Protein AF-A0A2I1FM43-F1 (afdb_monomer_lite)

Sequence (85 aa):
MNKRFEEFNDEKYLLCFYLHPLFRDIPLKSGIYAKLAKTALSIGQNLGFDLEQSRALCLQLSQYRKKESPFDLEFGHGFQEPINW

pLDDT: mean 80.27, std 14.86, range [48.53, 97.12]

Radius of gyration: 14.65 Å; chains: 1; bounding box: 25×31×40 Å

Foldseek 3Di:
DDPCVVVDPDLVVVLVQCLDLVCLPPDDDPPNLVSNLVVVLVVCVVVVDDPVSNVVSVVVSVCCSVCHPPNVDDDDPVVPPPPPD

Organism: NCBI:txid588596

Secondary structure (DSSP, 8-state):
---GGGT---HHHHHHHHHSGGGTTSPPPTTHHHHHHHHHHHHHHHTT--HHHHHHHHHHHHHHHHT-TTS-----GGG-S----

Structure (mmCIF, N/CA/C/O backbone):
data_AF-A0A2I1FM43-F1
#
_entry.id   AF-A0A2I1FM43-F1
#
loop_
_atom_site.group_PDB
_atom_site.id
_atom_site.type_symbol
_atom_site.label_atom_id
_atom_site.label_alt_id
_atom_site.label_comp_id
_atom_site.label_asym_id
_atom_site.label_entity_id
_atom_site.label_seq_id
_atom_site.pdbx_PDB_ins_code
_atom_site.Cartn_x
_atom_site.Cartn_y
_atom_site.Cartn_z
_atom_site.occupancy
_atom_site.B_iso_or_equiv
_atom_site.auth_seq_id
_atom_site.auth_comp_id
_atom_site.auth_asym_id
_atom_site.auth_atom_id
_atom_site.pdbx_PDB_model_num
ATOM 1 N N . MET A 1 1 ? 4.123 2.966 -24.414 1.00 48.53 1 MET A N 1
ATOM 2 C CA . MET A 1 1 ? 3.773 3.090 -22.981 1.00 48.53 1 MET A CA 1
ATOM 3 C C . MET A 1 1 ? 2.629 4.089 -22.863 1.00 48.53 1 MET A C 1
ATOM 5 O O . MET A 1 1 ? 2.793 5.224 -23.295 1.00 48.53 1 MET A O 1
ATOM 9 N N . ASN A 1 2 ? 1.448 3.649 -22.428 1.00 49.62 2 ASN A N 1
ATOM 10 C CA . ASN A 1 2 ? 0.232 4.468 -22.437 1.00 49.62 2 ASN A CA 1
ATOM 11 C C . ASN A 1 2 ? 0.276 5.484 -21.275 1.00 49.62 2 ASN A C 1
ATOM 13 O O . ASN A 1 2 ? 0.337 5.080 -20.118 1.00 49.62 2 ASN A O 1
ATOM 17 N N . LYS A 1 3 ? 0.301 6.790 -21.577 1.00 58.81 3 LYS A N 1
ATOM 18 C CA . LYS A 1 3 ? 0.453 7.883 -20.589 1.00 58.81 3 LYS A CA 1
ATOM 19 C C . LYS A 1 3 ? -0.871 8.376 -19.992 1.00 58.81 3 LYS A C 1
ATOM 21 O O . LYS A 1 3 ? -0.872 9.294 -19.182 1.00 58.81 3 LYS A O 1
ATOM 26 N N . ARG A 1 4 ? -1.994 7.745 -20.350 1.00 60.88 4 ARG A N 1
ATOM 27 C CA . ARG A 1 4 ? -3.342 8.135 -19.903 1.00 60.88 4 ARG A CA 1
ATOM 28 C C . ARG A 1 4 ? -3.541 8.121 -18.384 1.00 60.88 4 ARG A C 1
ATOM 30 O O . ARG A 1 4 ? -4.506 8.696 -17.909 1.00 60.88 4 ARG A O 1
ATOM 37 N N . PHE A 1 5 ? -2.634 7.522 -17.609 1.00 55.59 5 PHE A N 1
ATOM 38 C CA . PHE A 1 5 ? -2.671 7.608 -16.145 1.00 55.59 5 PHE A CA 1
ATOM 39 C C . PHE A 1 5 ? -2.597 9.059 -15.629 1.00 55.59 5 PHE A C 1
ATOM 41 O O . PHE A 1 5 ? -3.113 9.336 -14.552 1.00 55.59 5 PHE A O 1
ATOM 48 N N . GLU A 1 6 ? -1.996 9.991 -16.384 1.00 59.53 6 GLU A N 1
ATOM 49 C CA . GLU A 1 6 ? -1.949 11.413 -16.010 1.00 59.53 6 GLU A CA 1
ATOM 50 C C . GLU A 1 6 ? -3.311 12.120 -16.143 1.00 59.53 6 GLU A C 1
ATOM 52 O O . GLU A 1 6 ? -3.502 13.176 -15.545 1.00 59.53 6 GLU A O 1
ATOM 57 N N . GLU A 1 7 ? -4.262 11.541 -16.886 1.00 61.09 7 GLU A N 1
ATOM 58 C CA . GLU A 1 7 ? -5.600 12.109 -17.123 1.00 61.09 7 GLU A CA 1
ATOM 59 C C . GLU A 1 7 ? -6.589 11.768 -15.997 1.00 61.09 7 GLU A C 1
ATOM 61 O O . GLU A 1 7 ? -7.573 12.478 -15.788 1.00 61.09 7 GLU A O 1
ATOM 66 N N . PHE A 1 8 ? -6.326 10.704 -15.235 1.00 56.81 8 PHE A N 1
ATOM 67 C CA . PHE A 1 8 ? -7.196 10.252 -14.154 1.00 56.81 8 PHE A CA 1
ATOM 68 C C . PHE A 1 8 ? -6.698 10.806 -12.817 1.00 56.81 8 PHE A C 1
ATOM 70 O O . PHE A 1 8 ? -5.979 10.143 -12.075 1.00 56.81 8 PHE A O 1
ATOM 77 N N . ASN A 1 9 ? -7.106 12.030 -12.476 1.00 61.41 9 ASN A N 1
ATOM 78 C CA . ASN A 1 9 ? -6.895 12.605 -11.140 1.00 61.41 9 ASN A CA 1
ATOM 79 C C . ASN A 1 9 ? -7.888 12.035 -10.101 1.00 61.41 9 ASN A C 1
ATOM 81 O O . ASN A 1 9 ? -8.406 12.762 -9.257 1.00 61.41 9 ASN A O 1
ATOM 85 N N . ASP A 1 10 ? -8.194 10.741 -10.198 1.00 76.69 10 ASP A N 1
ATOM 86 C CA . ASP A 1 10 ? -9.005 10.015 -9.227 1.00 76.69 10 ASP A CA 1
ATOM 87 C C . ASP A 1 10 ? -8.080 9.121 -8.397 1.00 76.69 10 ASP A C 1
ATOM 89 O O . ASP A 1 10 ? -7.382 8.240 -8.907 1.00 76.69 10 ASP A O 1
ATOM 93 N N . GLU A 1 11 ? -8.062 9.370 -7.091 1.00 78.56 11 GLU A N 1
ATOM 94 C CA . GLU A 1 11 ? -7.146 8.719 -6.159 1.00 78.56 11 GLU A CA 1
ATOM 95 C C . GLU A 1 11 ? -7.353 7.201 -6.075 1.00 78.56 11 GLU A C 1
ATOM 97 O O . GLU A 1 11 ? -6.394 6.468 -5.832 1.00 78.56 11 GLU A O 1
ATOM 102 N N . LYS A 1 12 ? -8.576 6.708 -6.314 1.00 80.81 12 LYS A N 1
ATOM 103 C CA . LYS A 1 12 ? -8.880 5.271 -6.313 1.00 80.81 12 LYS A CA 1
ATOM 104 C C . LYS A 1 12 ? -8.316 4.604 -7.561 1.00 80.81 12 LYS A C 1
ATOM 106 O O . LYS A 1 12 ? -7.721 3.535 -7.457 1.00 80.81 12 LYS A O 1
ATOM 111 N N . TYR A 1 13 ? -8.437 5.245 -8.723 1.00 81.62 13 TYR A N 1
ATOM 112 C CA . TYR A 1 13 ? -7.821 4.741 -9.955 1.00 81.62 13 TYR A CA 1
ATOM 113 C C . TYR A 1 13 ? -6.294 4.734 -9.859 1.00 81.62 13 TYR A C 1
ATOM 115 O O . TYR A 1 13 ? -5.661 3.748 -10.238 1.00 81.62 13 TYR A O 1
ATOM 123 N N . LEU A 1 14 ? -5.704 5.791 -9.295 1.00 81.88 14 LEU A N 1
ATOM 124 C CA . LEU A 1 14 ? -4.263 5.852 -9.045 1.00 81.88 14 LEU A CA 1
ATOM 125 C C . LEU A 1 14 ? -3.810 4.774 -8.049 1.00 81.88 14 LEU A C 1
ATOM 127 O O . LEU A 1 14 ? -2.746 4.187 -8.238 1.00 81.88 14 LEU A O 1
ATOM 131 N N . LEU A 1 15 ? -4.620 4.470 -7.029 1.00 87.94 15 LEU A N 1
ATOM 132 C CA . LEU A 1 15 ? -4.355 3.380 -6.089 1.00 87.94 15 LEU A CA 1
ATOM 133 C C . LEU A 1 15 ? -4.388 2.014 -6.781 1.00 87.94 15 LEU A C 1
ATOM 135 O O . LEU A 1 15 ? -3.449 1.240 -6.617 1.00 87.94 15 LEU A O 1
ATOM 139 N N . CYS A 1 16 ? -5.405 1.730 -7.598 1.00 85.75 16 CYS A N 1
ATOM 140 C CA . CYS A 1 16 ? -5.472 0.485 -8.368 1.00 85.75 16 CYS A CA 1
ATOM 141 C C . CYS A 1 16 ? -4.285 0.335 -9.328 1.00 85.75 16 CYS A C 1
ATOM 143 O O . CYS A 1 16 ? -3.697 -0.740 -9.419 1.00 85.75 16 CYS A O 1
ATOM 145 N N . PHE A 1 17 ? -3.905 1.416 -10.015 1.00 83.81 17 PHE A N 1
ATOM 146 C CA . PHE A 1 17 ? -2.745 1.421 -10.905 1.00 83.81 17 PHE A CA 1
ATOM 147 C C . PHE A 1 17 ? -1.447 1.141 -10.141 1.00 83.81 17 PHE A C 1
ATOM 149 O O . PHE A 1 17 ? -0.642 0.324 -10.574 1.00 83.81 17 PHE A O 1
ATOM 156 N N . TYR A 1 18 ? -1.265 1.773 -8.980 1.00 84.94 18 TYR A N 1
ATOM 157 C CA . TYR A 1 18 ? -0.099 1.567 -8.124 1.00 84.94 18 TYR A CA 1
ATOM 158 C C . TYR A 1 18 ? 0.017 0.129 -7.596 1.00 84.94 18 TYR A C 1
ATOM 160 O O . TYR A 1 18 ? 1.105 -0.449 -7.583 1.00 84.94 18 TYR A O 1
ATOM 1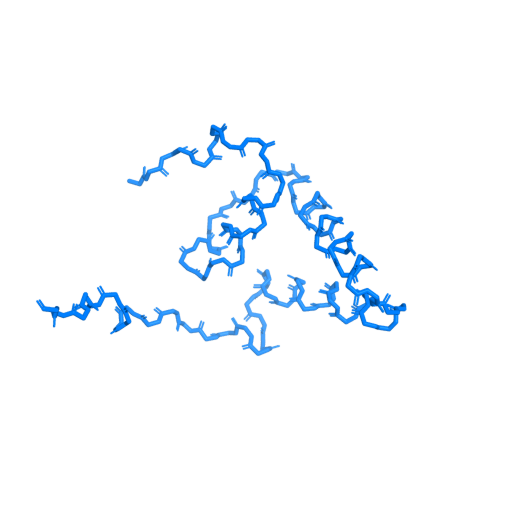68 N N . LEU A 1 19 ? -1.104 -0.462 -7.179 1.00 88.12 19 LEU A N 1
ATOM 169 C CA . LEU A 1 19 ? -1.158 -1.833 -6.663 1.00 88.12 19 LEU A CA 1
ATOM 170 C C . LEU A 1 19 ? -0.990 -2.898 -7.754 1.00 88.12 19 LEU A C 1
ATOM 172 O O . LEU A 1 19 ? -0.839 -4.077 -7.439 1.00 88.12 19 LEU A O 1
ATOM 176 N N . HIS A 1 20 ? -0.984 -2.507 -9.027 1.00 85.75 20 HIS A N 1
ATOM 177 C CA . HIS A 1 20 ? -0.753 -3.430 -10.123 1.00 85.75 20 HIS A CA 1
ATOM 178 C C . HIS A 1 20 ? 0.751 -3.751 -10.251 1.00 85.75 20 HIS A C 1
ATOM 180 O O . HIS A 1 20 ? 1.552 -2.840 -10.485 1.00 85.75 20 HIS A O 1
ATOM 186 N N . PRO A 1 21 ? 1.170 -5.030 -10.198 1.00 81.94 21 PRO A N 1
ATOM 187 C CA . PRO A 1 21 ? 2.591 -5.387 -10.211 1.00 81.94 21 PRO A CA 1
ATOM 188 C C . PRO A 1 21 ? 3.363 -4.894 -11.450 1.00 81.94 21 PRO A C 1
ATOM 190 O O . PRO A 1 21 ? 4.470 -4.389 -11.298 1.00 81.94 21 PRO A O 1
ATOM 193 N N . LEU A 1 22 ? 2.759 -4.931 -12.652 1.00 80.44 22 LEU A N 1
ATOM 194 C CA . LEU A 1 22 ? 3.363 -4.386 -13.892 1.00 80.44 22 LEU A CA 1
ATOM 195 C C . LEU A 1 22 ? 3.768 -2.906 -13.816 1.00 80.44 22 LEU A C 1
ATOM 197 O O . LEU A 1 22 ? 4.637 -2.465 -14.563 1.00 80.44 22 LEU A O 1
ATOM 201 N N . PHE A 1 23 ? 3.109 -2.122 -12.964 1.00 77.81 23 PHE A N 1
ATOM 202 C CA . PHE A 1 23 ? 3.333 -0.682 -12.856 1.00 77.81 23 PHE A CA 1
ATOM 203 C C . PHE A 1 23 ? 4.104 -0.304 -11.592 1.00 77.81 23 PHE A C 1
ATOM 205 O O . PHE A 1 23 ? 4.335 0.877 -11.341 1.00 77.81 23 PHE A O 1
ATOM 212 N N . ARG A 1 24 ? 4.549 -1.296 -10.815 1.00 75.81 24 ARG A N 1
ATOM 213 C CA . ARG A 1 24 ? 5.241 -1.087 -9.542 1.00 75.81 24 ARG A CA 1
ATOM 214 C C . ARG A 1 24 ? 6.567 -0.342 -9.698 1.00 75.81 24 ARG A C 1
ATOM 216 O O . ARG A 1 24 ? 6.901 0.476 -8.847 1.00 75.81 24 ARG A O 1
ATOM 223 N N . ASP A 1 25 ? 7.292 -0.600 -10.784 1.00 77.06 25 ASP A N 1
ATOM 224 C CA . ASP A 1 25 ? 8.582 0.040 -11.076 1.00 77.06 25 ASP A CA 1
ATOM 225 C C . ASP A 1 25 ? 8.451 1.426 -11.714 1.00 77.06 25 ASP A C 1
ATOM 227 O O . ASP A 1 25 ? 9.452 2.101 -11.959 1.00 77.06 25 ASP A O 1
ATOM 231 N N . ILE A 1 26 ? 7.223 1.884 -11.976 1.00 78.56 26 ILE A N 1
ATOM 232 C CA . ILE A 1 26 ? 7.008 3.232 -12.487 1.00 78.56 26 ILE A CA 1
ATOM 233 C C . ILE A 1 26 ? 7.231 4.219 -11.336 1.00 78.56 26 ILE A C 1
ATOM 235 O O . ILE A 1 26 ? 6.522 4.162 -10.326 1.00 78.56 26 ILE A O 1
ATOM 239 N N . PRO A 1 27 ? 8.186 5.158 -11.466 1.00 70.31 27 PRO A N 1
ATOM 240 C CA . PRO A 1 27 ? 8.449 6.127 -10.419 1.00 70.31 27 PRO A CA 1
ATOM 241 C C . PRO A 1 27 ? 7.213 7.001 -10.194 1.00 70.31 27 PRO A C 1
ATOM 243 O O . PRO A 1 27 ? 6.766 7.737 -11.076 1.00 70.31 27 PRO A O 1
ATOM 246 N N . LEU A 1 28 ? 6.666 6.939 -8.980 1.00 72.38 28 LEU A N 1
ATOM 247 C CA . LEU A 1 28 ? 5.625 7.861 -8.546 1.00 72.38 28 LEU A CA 1
ATOM 248 C C . LEU A 1 28 ? 6.216 9.264 -8.371 1.00 72.38 28 LEU A C 1
ATOM 250 O O . LEU A 1 28 ? 7.296 9.428 -7.799 1.00 72.38 28 LEU A O 1
ATOM 254 N N . LYS A 1 29 ? 5.474 10.297 -8.789 1.00 75.88 29 LYS A N 1
ATOM 255 C CA . LYS A 1 29 ? 5.837 11.688 -8.473 1.00 75.88 29 LYS A CA 1
ATOM 256 C C . LYS A 1 29 ? 5.853 11.879 -6.949 1.00 75.88 29 LYS A C 1
ATOM 258 O O . LYS A 1 29 ? 5.083 11.246 -6.216 1.00 75.88 29 LYS A O 1
ATOM 263 N N . SER A 1 30 ? 6.725 12.767 -6.473 1.00 73.81 30 SER A N 1
ATOM 264 C CA . SER A 1 30 ? 6.847 13.076 -5.043 1.00 73.81 30 SER A CA 1
ATOM 265 C C . SER A 1 30 ? 5.485 13.440 -4.435 1.00 73.81 30 SER A C 1
ATOM 267 O O . SER A 1 30 ? 4.692 14.158 -5.041 1.00 73.81 30 SER A O 1
ATOM 269 N N . GLY A 1 31 ? 5.184 12.899 -3.252 1.00 78.44 31 GLY A N 1
ATOM 270 C CA . GLY A 1 31 ? 3.922 13.139 -2.542 1.00 78.44 31 GLY A CA 1
ATOM 271 C C . GLY A 1 31 ? 2.722 12.292 -2.989 1.00 78.44 31 GLY A C 1
ATOM 272 O O . GLY A 1 31 ? 1.759 12.200 -2.227 1.00 78.44 31 GLY A O 1
ATOM 273 N N . ILE A 1 32 ? 2.768 11.607 -4.142 1.00 82.56 32 ILE A N 1
ATOM 274 C CA . ILE A 1 32 ? 1.667 10.723 -4.577 1.00 82.56 32 ILE A CA 1
ATOM 275 C C . ILE A 1 32 ? 1.508 9.540 -3.618 1.00 82.56 32 ILE A C 1
ATOM 277 O O . ILE A 1 32 ? 0.391 9.233 -3.221 1.00 82.56 32 ILE A O 1
ATOM 281 N N . TY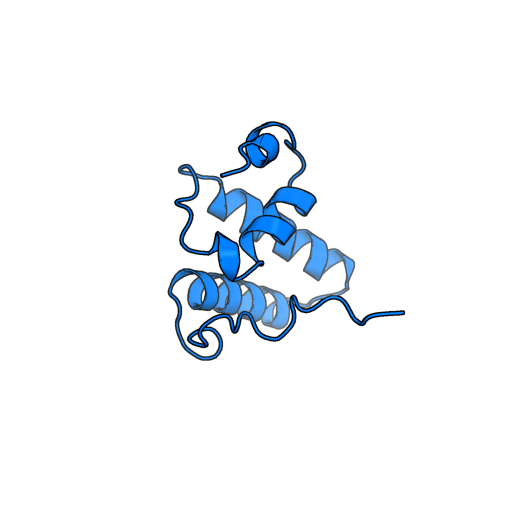R A 1 33 ? 2.607 8.933 -3.161 1.00 85.31 33 TYR A N 1
ATOM 282 C CA . TYR A 1 33 ? 2.551 7.804 -2.223 1.00 85.31 33 TYR A CA 1
ATOM 283 C C . TYR A 1 33 ? 1.760 8.129 -0.945 1.00 85.31 33 TYR A C 1
ATOM 285 O O . TYR A 1 33 ? 0.948 7.327 -0.495 1.00 85.31 33 TYR A O 1
ATOM 293 N N . ALA A 1 34 ? 1.951 9.327 -0.383 1.00 88.19 34 ALA A N 1
ATOM 294 C CA . ALA A 1 34 ? 1.224 9.749 0.810 1.00 88.19 34 ALA A CA 1
ATOM 295 C C . ALA A 1 34 ? -0.284 9.889 0.548 1.00 88.19 34 ALA A C 1
ATOM 297 O O . ALA A 1 34 ? -1.083 9.567 1.424 1.00 88.19 34 ALA A O 1
ATOM 298 N N . LYS A 1 35 ? -0.678 10.342 -0.652 1.00 89.31 35 LYS A N 1
ATOM 299 C CA . LYS A 1 35 ? -2.087 10.374 -1.066 1.00 89.31 35 LYS A CA 1
ATOM 300 C C . LYS A 1 35 ? -2.647 8.959 -1.186 1.00 89.31 35 LYS A C 1
ATOM 302 O O . LYS A 1 35 ? -3.639 8.664 -0.540 1.00 89.31 35 LYS A O 1
ATOM 307 N N . LEU A 1 36 ? -1.950 8.067 -1.891 1.00 89.62 36 LEU A N 1
ATOM 308 C CA . LEU A 1 36 ? -2.368 6.671 -2.063 1.00 89.62 36 LEU A CA 1
ATOM 309 C C . LEU A 1 36 ? -2.540 5.937 -0.730 1.00 89.62 36 LEU A C 1
ATOM 311 O O . LEU A 1 36 ? -3.539 5.251 -0.532 1.00 89.62 36 LEU A O 1
ATOM 315 N N . ALA A 1 37 ? -1.603 6.120 0.204 1.00 90.88 37 ALA A N 1
ATOM 316 C CA . ALA A 1 37 ? -1.701 5.542 1.540 1.00 90.88 37 ALA A CA 1
ATOM 317 C C . ALA A 1 37 ? -2.928 6.069 2.302 1.00 90.88 37 ALA A C 1
ATOM 319 O O . ALA A 1 37 ? -3.646 5.286 2.919 1.00 90.88 37 ALA A O 1
ATOM 320 N N . LYS A 1 38 ? -3.222 7.375 2.218 1.00 92.62 38 LYS A N 1
ATOM 321 C CA . LYS A 1 38 ? -4.440 7.956 2.807 1.00 92.62 38 LYS A CA 1
ATOM 322 C C . LYS A 1 38 ? -5.709 7.396 2.169 1.00 92.62 38 LYS A C 1
ATOM 324 O O . LYS A 1 38 ? -6.640 7.061 2.894 1.00 92.62 38 LYS A O 1
ATOM 329 N N . THR A 1 39 ? -5.745 7.259 0.845 1.00 92.69 39 THR A N 1
ATOM 330 C CA . THR A 1 39 ? -6.889 6.687 0.124 1.00 92.69 39 THR A CA 1
ATOM 331 C C . THR A 1 39 ? -7.114 5.229 0.530 1.00 92.69 39 THR A C 1
ATOM 333 O O . THR A 1 39 ? -8.239 4.857 0.854 1.00 92.69 39 THR A O 1
ATOM 336 N N . ALA A 1 40 ? -6.055 4.416 0.596 1.00 94.00 40 ALA A N 1
ATOM 337 C CA . ALA A 1 40 ? -6.132 3.024 1.038 1.00 94.00 40 ALA A CA 1
ATOM 338 C C . ALA A 1 40 ? -6.631 2.904 2.488 1.00 94.00 40 ALA A C 1
ATOM 340 O O . ALA A 1 40 ? -7.511 2.095 2.770 1.00 94.00 40 ALA A O 1
ATOM 341 N N . LEU A 1 41 ? -6.129 3.752 3.392 1.00 94.44 41 LEU A N 1
ATOM 342 C CA . LEU A 1 41 ? -6.595 3.808 4.780 1.00 94.44 41 LEU A CA 1
ATOM 343 C C . LEU A 1 41 ? -8.061 4.234 4.886 1.00 94.44 41 LEU A C 1
ATOM 345 O O . LEU A 1 41 ? -8.807 3.630 5.645 1.00 94.44 41 LEU A O 1
ATOM 349 N N . SER A 1 42 ? -8.492 5.234 4.112 1.00 93.88 42 SER A N 1
ATOM 350 C CA . SER A 1 42 ? -9.893 5.669 4.086 1.00 93.88 42 SER A CA 1
ATOM 351 C C . SER A 1 42 ? -10.822 4.559 3.586 1.00 93.88 42 SER A C 1
ATOM 353 O O . SER A 1 42 ? -11.898 4.359 4.147 1.00 93.88 42 SER A O 1
ATOM 355 N N . ILE A 1 43 ? -10.394 3.788 2.579 1.00 92.69 43 ILE A N 1
ATOM 356 C CA . ILE A 1 43 ? -11.118 2.592 2.130 1.00 92.69 43 ILE A CA 1
ATOM 357 C C . ILE A 1 43 ? -11.185 1.560 3.261 1.00 92.69 43 ILE A C 1
ATOM 359 O O . ILE A 1 43 ? -12.272 1.079 3.560 1.00 92.69 43 ILE A O 1
ATOM 363 N N . GLY A 1 44 ? -10.063 1.262 3.923 1.00 94.44 44 GLY A N 1
ATOM 364 C CA . GLY A 1 44 ? -10.026 0.337 5.060 1.00 94.44 44 GLY A CA 1
ATOM 365 C C . GLY A 1 44 ? -10.973 0.751 6.189 1.00 94.44 44 GLY A C 1
ATOM 366 O O . GLY A 1 44 ? -11.765 -0.062 6.656 1.00 94.44 44 GLY A O 1
ATOM 367 N N . GLN A 1 45 ? -10.969 2.027 6.578 1.00 94.12 45 GLN A N 1
ATOM 368 C CA . GLN A 1 45 ? -11.882 2.569 7.592 1.00 94.12 45 GLN A CA 1
ATOM 369 C C . GLN A 1 45 ? -13.353 2.399 7.198 1.00 94.12 45 GLN A C 1
ATOM 371 O O . GLN A 1 45 ? -14.161 1.971 8.018 1.00 94.12 45 GLN A O 1
ATOM 376 N N . ASN A 1 46 ? -13.699 2.667 5.935 1.00 94.56 46 ASN A N 1
ATOM 377 C CA . ASN A 1 46 ? -15.058 2.456 5.423 1.00 94.56 46 ASN A CA 1
ATOM 378 C C . ASN A 1 46 ? -15.462 0.971 5.399 1.00 94.56 46 ASN A C 1
ATOM 380 O O . ASN A 1 46 ? -16.650 0.663 5.440 1.00 94.56 46 ASN A O 1
ATOM 384 N N . LEU A 1 47 ? -14.488 0.058 5.345 1.00 95.38 47 LEU A N 1
ATOM 385 C CA . LEU A 1 47 ? -14.685 -1.390 5.468 1.00 95.38 47 LEU A CA 1
ATOM 386 C C . LEU A 1 47 ? -14.688 -1.872 6.930 1.00 95.38 47 LEU A C 1
ATOM 388 O O . LEU A 1 47 ? -14.809 -3.071 7.171 1.00 95.38 47 LEU A O 1
ATOM 392 N N . GLY A 1 48 ? -14.568 -0.962 7.901 1.00 96.62 48 GLY A N 1
ATOM 393 C CA . GLY A 1 48 ? -14.579 -1.281 9.328 1.00 96.62 48 GLY A CA 1
ATOM 394 C C . GLY A 1 48 ? -13.225 -1.708 9.892 1.00 96.62 48 GLY A C 1
ATOM 395 O O . GLY A 1 48 ? -13.201 -2.374 10.923 1.00 96.62 48 GLY A O 1
ATOM 396 N N . PHE A 1 49 ? -12.111 -1.350 9.241 1.00 97.00 49 PHE A N 1
ATOM 397 C CA . PHE A 1 49 ? -10.784 -1.659 9.773 1.00 97.00 49 PHE A CA 1
ATOM 398 C C . PHE A 1 49 ? -10.550 -0.963 11.111 1.00 97.00 49 PHE A C 1
ATOM 400 O O . PHE A 1 49 ? -10.741 0.249 11.244 1.00 97.00 49 PHE A O 1
ATOM 407 N N . ASP A 1 50 ? -10.053 -1.727 12.077 1.00 96.50 50 ASP A N 1
ATOM 408 C CA . ASP A 1 50 ? -9.553 -1.182 13.329 1.00 96.50 50 ASP A CA 1
ATOM 409 C C . ASP A 1 50 ? -8.139 -0.580 13.173 1.00 96.50 50 ASP A C 1
ATOM 411 O O . ASP A 1 50 ? -7.558 -0.488 12.081 1.00 96.50 50 ASP A O 1
ATOM 415 N N . LEU A 1 51 ? -7.581 -0.110 14.290 1.00 95.50 51 LEU A N 1
ATOM 416 C CA . LEU A 1 51 ? -6.259 0.509 14.318 1.00 95.50 51 LEU A CA 1
ATOM 417 C C . LEU A 1 51 ? -5.139 -0.470 13.937 1.00 95.50 51 LEU A C 1
ATOM 419 O O . LEU A 1 51 ? -4.196 -0.068 13.253 1.00 95.50 51 LEU A O 1
ATOM 423 N N . GLU A 1 52 ? -5.226 -1.729 14.362 1.00 97.12 52 GLU A N 1
ATOM 424 C CA . GLU A 1 52 ? -4.212 -2.747 14.077 1.00 97.12 52 GLU A CA 1
ATOM 425 C C . GLU A 1 52 ? -4.245 -3.140 12.599 1.00 97.12 52 GLU A C 1
ATOM 427 O O . GLU A 1 52 ? -3.207 -3.168 11.938 1.00 97.12 52 GLU A O 1
ATOM 432 N N . GLN A 1 53 ? -5.437 -3.319 12.032 1.00 96.81 53 GLN A N 1
ATOM 433 C CA . GLN A 1 53 ? -5.626 -3.574 10.605 1.00 96.81 53 GLN A CA 1
ATOM 434 C C . GLN A 1 53 ? -5.153 -2.392 9.749 1.00 96.81 53 GLN A C 1
ATOM 436 O O . GLN A 1 53 ? -4.492 -2.581 8.726 1.00 96.81 53 GLN A O 1
ATOM 441 N N . SER A 1 54 ? -5.408 -1.159 10.193 1.00 95.81 54 SER A N 1
ATOM 442 C CA . SER A 1 54 ? -4.907 0.054 9.532 1.00 95.81 54 SER A CA 1
ATOM 443 C C . SER A 1 54 ? -3.374 0.143 9.566 1.00 95.81 54 SER A C 1
ATOM 445 O O . SER A 1 54 ? -2.743 0.509 8.572 1.00 95.81 54 SER A O 1
ATOM 447 N N . ARG A 1 55 ? -2.745 -0.225 10.691 1.00 95.50 55 ARG A N 1
ATOM 448 C CA . ARG A 1 55 ? -1.279 -0.300 10.823 1.00 95.50 55 ARG A CA 1
ATOM 449 C C . ARG A 1 55 ? -0.688 -1.384 9.928 1.00 95.50 55 ARG A C 1
ATOM 451 O O . ARG A 1 55 ? 0.299 -1.121 9.238 1.00 95.50 55 ARG A O 1
ATOM 458 N N . ALA A 1 56 ? -1.307 -2.562 9.900 1.00 96.38 56 ALA A N 1
ATOM 459 C CA . ALA A 1 56 ? -0.905 -3.664 9.037 1.00 96.38 56 ALA A CA 1
ATOM 460 C C . ALA A 1 56 ? -0.978 -3.267 7.555 1.00 96.38 56 ALA A C 1
ATOM 462 O O . ALA A 1 56 ? -0.023 -3.498 6.816 1.00 96.38 56 ALA A O 1
ATOM 463 N N . LEU A 1 57 ? -2.042 -2.572 7.138 1.00 95.38 57 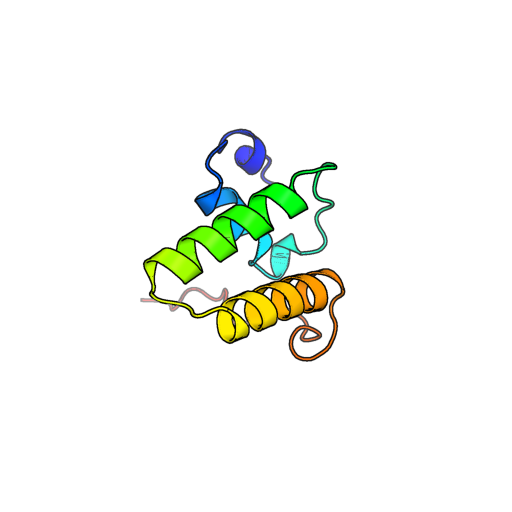LEU A N 1
ATOM 464 C CA . LEU A 1 57 ? -2.183 -2.063 5.773 1.00 95.38 57 LEU A CA 1
ATOM 465 C C . LEU A 1 57 ? -1.059 -1.078 5.404 1.00 95.38 57 LEU A C 1
ATOM 467 O O . LEU A 1 57 ? -0.473 -1.182 4.327 1.00 95.38 57 LEU A O 1
ATOM 471 N N . CYS A 1 58 ? -0.701 -0.152 6.299 1.00 93.69 58 CYS A N 1
ATOM 472 C CA . CYS A 1 58 ? 0.438 0.753 6.094 1.00 93.69 58 CYS A CA 1
ATOM 473 C C . CYS A 1 58 ? 1.766 0.005 5.925 1.00 93.69 58 CYS A C 1
ATOM 475 O O . CYS A 1 58 ? 2.572 0.361 5.060 1.00 93.69 58 CYS A O 1
ATOM 477 N N . LEU A 1 59 ? 1.995 -1.023 6.748 1.00 94.38 59 LEU A N 1
ATOM 478 C CA . LEU A 1 59 ? 3.188 -1.860 6.659 1.00 94.38 59 LEU A CA 1
ATOM 479 C C . LEU A 1 59 ? 3.237 -2.591 5.312 1.00 94.38 59 LEU A C 1
ATOM 481 O O . LEU A 1 59 ? 4.252 -2.522 4.623 1.00 94.38 59 LEU A O 1
ATOM 485 N N . GLN A 1 60 ? 2.125 -3.200 4.899 1.00 94.00 60 GLN A N 1
ATOM 486 C CA . GLN A 1 60 ? 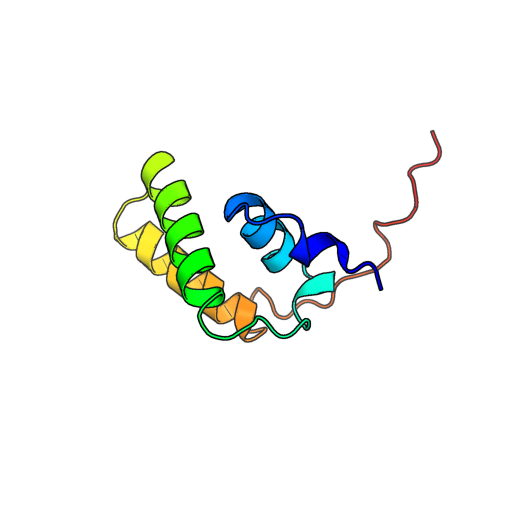2.009 -3.916 3.629 1.00 94.00 60 GLN A CA 1
ATOM 487 C C . GLN A 1 60 ? 2.221 -3.001 2.419 1.00 94.00 60 GLN A C 1
ATOM 489 O O . GLN A 1 60 ? 2.937 -3.374 1.495 1.00 94.00 60 GLN A O 1
ATOM 494 N N . LEU A 1 61 ? 1.684 -1.775 2.429 1.00 92.50 61 LEU A N 1
ATOM 495 C CA . LEU A 1 61 ? 1.942 -0.787 1.371 1.00 92.50 61 LEU A CA 1
ATOM 496 C C . LEU A 1 61 ? 3.431 -0.423 1.274 1.00 92.50 61 LEU A C 1
ATOM 498 O O . LEU A 1 61 ? 3.967 -0.280 0.173 1.00 92.50 61 LEU A O 1
ATOM 502 N N . SER A 1 62 ? 4.118 -0.314 2.415 1.00 90.31 62 SER A N 1
ATOM 503 C CA . SER A 1 62 ? 5.565 -0.086 2.444 1.00 90.31 62 SER A CA 1
ATOM 504 C C . SER A 1 62 ? 6.342 -1.297 1.920 1.00 90.31 62 SER A C 1
ATOM 506 O O . SER A 1 62 ? 7.265 -1.120 1.127 1.00 90.31 62 SER A O 1
ATOM 508 N N . GLN A 1 63 ? 5.983 -2.511 2.341 1.00 91.88 63 GLN A N 1
ATOM 509 C CA . GLN A 1 63 ? 6.619 -3.750 1.880 1.00 91.88 63 GLN A CA 1
ATOM 510 C C . GLN A 1 63 ? 6.433 -3.930 0.369 1.00 91.88 63 GLN A C 1
ATOM 512 O O . GLN A 1 63 ? 7.403 -4.160 -0.351 1.00 91.88 63 GLN A O 1
ATOM 517 N N . TYR A 1 64 ? 5.214 -3.706 -0.133 1.00 90.38 64 TYR A N 1
ATOM 518 C CA . TYR A 1 64 ? 4.890 -3.728 -1.559 1.00 90.38 64 TYR A CA 1
ATOM 519 C C . TYR A 1 64 ? 5.758 -2.745 -2.349 1.00 90.38 64 TYR A C 1
ATOM 521 O O . TYR A 1 64 ? 6.357 -3.110 -3.361 1.00 90.38 64 TYR A O 1
ATOM 529 N N . ARG A 1 65 ? 5.897 -1.507 -1.855 1.00 86.75 65 ARG A N 1
ATOM 530 C CA . ARG A 1 65 ? 6.756 -0.487 -2.473 1.00 86.75 65 ARG A CA 1
ATOM 531 C C . ARG A 1 65 ? 8.215 -0.926 -2.572 1.00 86.75 65 ARG A C 1
ATOM 533 O O . ARG A 1 65 ? 8.880 -0.596 -3.548 1.00 86.75 65 ARG A O 1
ATOM 540 N N . LYS A 1 66 ? 8.718 -1.600 -1.541 1.00 88.50 66 LYS A N 1
ATOM 541 C CA . LYS A 1 66 ? 10.114 -2.036 -1.444 1.00 88.50 66 LYS A CA 1
ATOM 542 C C . LYS A 1 66 ? 10.374 -3.399 -2.087 1.00 88.50 66 LYS A C 1
ATOM 544 O O . LYS A 1 66 ? 11.523 -3.823 -2.095 1.00 88.50 66 LYS A O 1
ATOM 549 N N . LYS A 1 67 ? 9.338 -4.060 -2.624 1.00 88.38 67 LYS A N 1
ATOM 550 C CA . LYS A 1 67 ? 9.403 -5.449 -3.111 1.00 88.38 67 LYS A CA 1
ATOM 551 C C . LYS A 1 67 ? 9.914 -6.415 -2.030 1.00 88.38 67 LYS A C 1
ATOM 553 O O . LYS A 1 67 ? 10.661 -7.340 -2.315 1.00 88.38 67 LYS A O 1
ATOM 558 N N . GLU A 1 68 ? 9.536 -6.166 -0.780 1.00 90.81 68 GLU A N 1
ATOM 559 C CA . GLU A 1 68 ? 9.830 -7.063 0.338 1.00 90.81 68 GLU A CA 1
ATOM 560 C C . GLU A 1 68 ? 8.793 -8.193 0.384 1.00 90.81 68 GLU A C 1
ATOM 562 O O . GLU A 1 68 ? 7.652 -8.016 -0.051 1.00 90.81 68 GLU A O 1
ATOM 567 N N . SER A 1 69 ? 9.167 -9.340 0.956 1.00 88.00 69 SER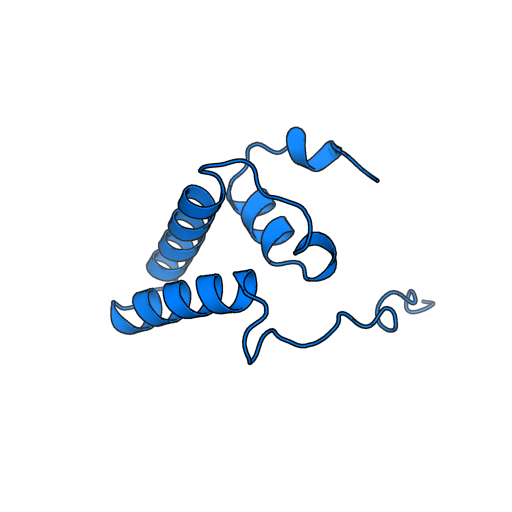 A N 1
ATOM 568 C CA . SER A 1 69 ? 8.239 -10.453 1.185 1.00 88.00 69 SER A CA 1
ATOM 569 C C . SER A 1 69 ? 6.991 -9.994 1.964 1.00 88.00 69 SER A C 1
ATOM 571 O O . SER A 1 69 ? 7.130 -9.223 2.921 1.00 88.00 69 SER A O 1
ATOM 573 N N . PRO A 1 70 ? 5.770 -10.427 1.581 1.00 88.50 70 PRO A N 1
ATOM 574 C CA . PRO A 1 70 ? 5.431 -11.436 0.561 1.00 88.50 70 PRO A CA 1
ATOM 575 C C . PRO A 1 70 ? 5.216 -10.881 -0.864 1.00 88.50 70 PRO A C 1
ATOM 577 O O . PRO A 1 70 ? 4.626 -11.548 -1.712 1.00 88.50 70 PRO A O 1
ATOM 580 N N . PHE A 1 71 ? 5.623 -9.640 -1.132 1.00 87.00 71 PHE A N 1
ATOM 581 C CA . PHE A 1 71 ? 5.390 -8.949 -2.403 1.00 87.00 71 PHE A CA 1
ATOM 582 C C . PHE A 1 71 ? 6.590 -9.015 -3.359 1.00 87.00 71 PHE A C 1
ATOM 584 O O . PHE A 1 71 ? 6.609 -8.297 -4.352 1.00 87.00 71 PHE A O 1
ATOM 591 N N . ASP A 1 72 ? 7.580 -9.855 -3.090 1.00 85.69 72 ASP A N 1
ATOM 592 C CA . ASP A 1 72 ? 8.804 -10.059 -3.876 1.00 85.69 72 ASP A CA 1
ATOM 593 C C . ASP A 1 72 ? 8.606 -10.926 -5.133 1.00 85.69 72 ASP A C 1
ATOM 595 O O . ASP A 1 72 ? 9.534 -11.117 -5.914 1.00 85.69 72 ASP A O 1
ATOM 599 N N . LEU A 1 73 ? 7.389 -11.425 -5.362 1.00 80.25 73 LEU A N 1
ATOM 600 C CA . LEU A 1 73 ? 7.058 -12.231 -6.533 1.00 80.25 73 LEU A CA 1
ATOM 601 C C . LEU A 1 73 ? 7.111 -11.412 -7.830 1.00 80.25 73 LEU A C 1
ATOM 603 O O . LEU A 1 73 ? 6.479 -10.356 -7.951 1.00 80.25 73 LEU A O 1
ATOM 607 N N . GLU A 1 74 ? 7.806 -11.962 -8.824 1.00 74.25 74 GLU A N 1
ATOM 608 C CA . GLU A 1 74 ? 7.803 -11.455 -10.192 1.00 74.25 74 GLU A CA 1
ATOM 609 C C . GLU A 1 74 ? 6.431 -11.663 -10.840 1.00 74.25 74 GLU A C 1
ATOM 611 O O . GLU A 1 74 ? 5.787 -12.706 -10.694 1.00 74.25 74 GLU A O 1
ATOM 616 N N . PHE A 1 75 ? 5.964 -10.654 -11.573 1.00 70.56 75 PHE A N 1
ATOM 617 C CA . PHE A 1 75 ? 4.681 -10.741 -12.258 1.00 70.56 75 PHE A CA 1
ATOM 618 C C . PHE A 1 75 ? 4.798 -11.650 -13.488 1.00 70.56 75 PHE A C 1
ATOM 620 O O . PHE A 1 75 ? 5.433 -11.294 -14.479 1.00 70.56 75 PHE A O 1
ATOM 627 N N . GLY A 1 76 ? 4.175 -12.829 -13.440 1.00 68.19 76 GLY A N 1
ATOM 628 C CA . GLY A 1 76 ? 4.145 -13.761 -14.566 1.00 68.19 76 GLY A CA 1
ATOM 629 C C . GLY A 1 76 ? 3.204 -13.297 -15.683 1.00 68.19 76 GLY A C 1
ATOM 630 O O . GLY A 1 76 ? 2.017 -13.081 -15.453 1.00 68.19 76 GLY A O 1
ATOM 631 N N . HIS A 1 77 ? 3.706 -13.215 -16.918 1.00 60.81 77 HIS A N 1
ATOM 632 C CA . HIS A 1 77 ? 2.910 -12.879 -18.111 1.00 60.81 77 HIS A CA 1
ATOM 633 C C . HIS A 1 77 ? 1.869 -13.948 -18.510 1.00 60.81 77 HIS A C 1
ATOM 635 O O . HIS A 1 77 ? 1.014 -13.680 -19.350 1.00 60.81 77 HIS A O 1
ATOM 641 N N . GLY A 1 78 ? 1.905 -15.140 -17.903 1.00 55.62 78 GLY A N 1
ATOM 642 C CA . GLY A 1 78 ? 1.082 -16.294 -18.297 1.00 55.62 78 GLY 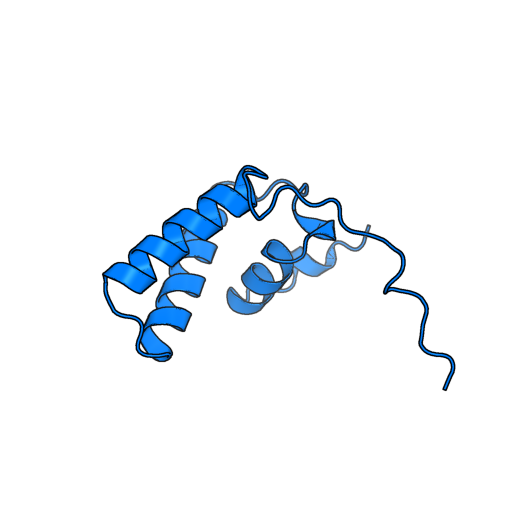A CA 1
ATOM 643 C C . GLY A 1 78 ? -0.431 -16.151 -18.084 1.00 55.62 78 GLY A C 1
ATOM 644 O O . GLY A 1 78 ? -1.183 -16.975 -18.584 1.00 55.62 78 GLY A O 1
ATOM 645 N N . PHE A 1 79 ? -0.900 -15.115 -17.381 1.00 52.69 79 PHE A N 1
ATOM 646 C CA . PHE A 1 79 ? -2.336 -14.865 -17.166 1.00 52.69 79 PHE A CA 1
ATOM 647 C C . PHE A 1 79 ? -2.954 -13.875 -18.168 1.00 52.69 79 PHE A C 1
ATOM 649 O O . PHE A 1 79 ? -4.149 -13.601 -18.092 1.00 52.69 79 PHE A O 1
ATOM 656 N N . GLN A 1 80 ? -2.155 -13.301 -19.077 1.00 52.91 80 GLN A N 1
ATOM 657 C CA . GLN A 1 80 ? -2.638 -12.395 -20.128 1.00 52.91 80 GLN A CA 1
ATOM 658 C C . GLN A 1 80 ? -3.009 -13.109 -21.430 1.00 52.91 80 GLN A C 1
ATOM 660 O O . GLN A 1 80 ? -3.437 -12.434 -22.368 1.00 52.91 80 GLN A O 1
ATOM 665 N N . GLU A 1 81 ? -2.875 -14.436 -21.507 1.00 52.03 81 GLU A N 1
ATOM 666 C CA . GLU A 1 81 ? -3.513 -15.174 -22.593 1.00 52.03 81 GLU A CA 1
ATOM 667 C C . GLU A 1 81 ? -5.023 -14.938 -22.473 1.00 52.03 81 GLU A C 1
ATOM 669 O O . GLU A 1 81 ? -5.610 -15.257 -21.432 1.00 52.03 81 GLU A O 1
ATOM 674 N N . PRO A 1 82 ? -5.667 -14.320 -23.480 1.00 51.91 82 PRO A N 1
ATOM 675 C CA . PRO A 1 82 ? -7.112 -14.274 -23.499 1.00 51.91 82 PRO A CA 1
ATOM 676 C C . PRO A 1 82 ? -7.578 -15.721 -23.386 1.00 51.91 82 PRO A C 1
ATOM 678 O O . PRO A 1 82 ? -7.134 -16.571 -24.160 1.00 51.91 82 PRO A O 1
ATOM 681 N N . ILE A 1 83 ? -8.463 -16.010 -22.433 1.00 53.09 83 ILE A N 1
ATOM 682 C CA . ILE A 1 83 ? -9.272 -17.219 -22.530 1.00 53.09 83 ILE A CA 1
ATOM 683 C C . ILE A 1 83 ? -9.952 -17.095 -23.893 1.00 53.09 83 ILE A C 1
ATOM 685 O O . ILE A 1 83 ? -10.764 -16.190 -24.077 1.00 53.09 83 ILE A O 1
ATOM 689 N N . ASN A 1 84 ? -9.540 -17.905 -24.870 1.00 49.53 84 ASN A N 1
ATOM 690 C CA . ASN A 1 84 ? -10.255 -18.022 -26.134 1.00 49.53 84 ASN A CA 1
ATOM 691 C C . ASN A 1 84 ? -11.653 -18.527 -25.765 1.00 49.53 84 ASN A C 1
ATOM 693 O O . ASN A 1 84 ? -11.795 -19.668 -25.322 1.00 49.53 84 ASN A O 1
ATOM 697 N N . TRP A 1 85 ? -12.639 -17.640 -25.849 1.00 52.56 85 TRP A N 1
ATOM 698 C CA . TRP A 1 85 ? -14.058 -17.961 -25.781 1.00 52.56 85 TRP A CA 1
ATOM 699 C C . TRP A 1 85 ? -14.539 -18.392 -27.163 1.00 52.56 85 TRP A C 1
ATOM 701 O O . TRP A 1 85 ? -14.125 -17.752 -28.157 1.00 52.56 85 TRP A O 1
#